Protein AF-A0A819KH19-F1 (afdb_monomer_lite)

Secondary structure (DSSP, 8-state):
-HHHHHHS-EEEEEE-TT--EEEEE-GGG--HHHHHHH--HHHHHHHHHHHHHHHHHHHHHHHHHHSS-----EEEE--SS-THHHHTTTS-HHHHTT---PPSSTHHHHHHHHHS-GGGSBGGGT--B-GGGS-TTS-----GGG----------PPPPP----PPPP-

Foldseek 3Di:
DVVVCLQWQKFWFFAWPVLATEIETAVQRHPVVVVPVPDDPVRVVVVVVVVVVVSQVSQVVSCVVVVHRGDHHHYHYNHDDPCCVPCVVVDDPVVNVVDDDDDPDPCQLVVRCVIHPQCRDDVVSPHDPPPQCPDPRHRPPPDPVPPPDDDDDDDDDDDDDDDDDDDDDD

Radius of gyration: 21.83 Å; chains: 1; bounding box: 40×51×74 Å

Sequence (170 aa):
MNLYRKIVTSAHHGHTKAHRPLYIEKFGLSHVNKILKMFTPEELIQCHIYSLEYDCQLARQLSRQTGKHVESFAMILDQFFPLWNFVKYWLGPVMTEKIIVIKKGSQTSASLLQHIDSDHLPNEYGGSCNSCSTGSNCISVYDWSNDNTDDKQEEHEEPEEHEQQKKPEE

Structure (mmCIF, N/CA/C/O backbone):
data_AF-A0A819KH19-F1
#
_entry.id   AF-A0A819KH19-F1
#
loop_
_atom_site.group_PDB
_atom_site.id
_atom_site.type_symbol
_atom_site.label_atom_id
_atom_site.label_alt_id
_atom_site.label_comp_id
_atom_site.label_asym_id
_atom_site.label_entity_id
_atom_site.label_seq_id
_atom_site.pdbx_PDB_ins_code
_atom_site.Cartn_x
_atom_site.Cartn_y
_atom_site.Cartn_z
_atom_site.occupancy
_atom_site.B_iso_or_equiv
_atom_site.auth_seq_id
_atom_site.auth_comp_id
_atom_site.auth_asym_id
_atom_site.auth_atom_id
_atom_site.pdbx_PDB_model_num
ATOM 1 N N . MET A 1 1 ? -4.547 2.862 -18.152 1.00 55.28 1 MET A N 1
ATOM 2 C CA . MET A 1 1 ? -5.069 2.267 -16.892 1.00 55.28 1 MET A CA 1
ATOM 3 C C . MET A 1 1 ? -5.358 0.771 -17.005 1.00 55.28 1 MET A C 1
ATOM 5 O O . MET A 1 1 ? -4.752 0.018 -16.255 1.00 55.28 1 MET A O 1
ATOM 9 N N . ASN A 1 2 ? -6.208 0.317 -17.939 1.00 60.34 2 ASN A N 1
ATOM 10 C CA . ASN A 1 2 ? -6.559 -1.111 -18.059 1.00 60.34 2 ASN A CA 1
ATOM 11 C C . ASN A 1 2 ? -5.344 -2.027 -18.276 1.00 60.34 2 ASN A C 1
ATOM 13 O O . ASN A 1 2 ? -5.276 -3.084 -17.667 1.00 60.34 2 ASN A O 1
ATOM 17 N N . LEU A 1 3 ? -4.364 -1.607 -19.083 1.00 64.31 3 LEU A N 1
ATOM 18 C CA . LEU A 1 3 ? -3.143 -2.384 -19.324 1.00 64.31 3 LEU A CA 1
ATOM 19 C C . LEU A 1 3 ? -2.223 -2.444 -18.093 1.00 64.31 3 LEU A C 1
ATOM 21 O O . LEU A 1 3 ? -1.752 -3.514 -17.732 1.00 64.31 3 LEU A O 1
ATOM 25 N N . TYR A 1 4 ? -2.035 -1.319 -17.394 1.00 68.69 4 TYR A N 1
ATOM 26 C CA . TYR A 1 4 ? -1.236 -1.265 -16.163 1.00 68.69 4 TYR A CA 1
ATOM 27 C C . TYR A 1 4 ? -1.810 -2.191 -15.082 1.00 68.69 4 TYR A C 1
ATOM 29 O O . TYR A 1 4 ? -1.079 -2.988 -14.504 1.00 68.69 4 TYR A O 1
ATOM 37 N N . ARG A 1 5 ? -3.137 -2.170 -14.892 1.00 65.81 5 ARG A N 1
ATOM 38 C CA . ARG A 1 5 ? -3.846 -3.063 -13.956 1.00 65.81 5 ARG A CA 1
ATOM 39 C C . ARG A 1 5 ? -3.814 -4.546 -14.356 1.00 65.81 5 ARG A C 1
ATOM 41 O O . ARG A 1 5 ? -4.053 -5.390 -13.504 1.00 65.81 5 ARG A O 1
ATOM 48 N N . LYS A 1 6 ? -3.526 -4.876 -15.622 1.00 65.06 6 LYS A N 1
ATOM 49 C CA . LYS A 1 6 ? -3.287 -6.266 -16.061 1.00 65.06 6 LYS A CA 1
ATOM 50 C C . LYS A 1 6 ? -1.888 -6.762 -15.684 1.00 65.06 6 LYS A C 1
ATOM 52 O O . LYS A 1 6 ? -1.690 -7.959 -15.527 1.00 65.06 6 LYS A O 1
ATOM 57 N N . ILE A 1 7 ? -0.918 -5.855 -15.568 1.00 68.12 7 ILE A N 1
ATOM 58 C CA . ILE A 1 7 ? 0.497 -6.203 -15.372 1.00 68.12 7 ILE A CA 1
ATOM 59 C C . ILE A 1 7 ? 0.898 -6.082 -13.899 1.00 68.12 7 ILE A C 1
ATOM 61 O O . ILE A 1 7 ? 1.629 -6.928 -13.385 1.00 68.12 7 ILE A O 1
ATOM 65 N N . VAL A 1 8 ? 0.413 -5.045 -13.215 1.00 70.31 8 VAL A N 1
ATOM 66 C CA . VAL A 1 8 ? 0.589 -4.851 -11.775 1.00 70.31 8 VAL A CA 1
ATOM 67 C C . VAL A 1 8 ? -0.641 -5.391 -11.071 1.00 70.31 8 VAL A C 1
ATOM 69 O O . VAL A 1 8 ? -1.745 -4.874 -11.228 1.00 70.31 8 VAL A O 1
ATOM 72 N N . THR A 1 9 ? -0.442 -6.448 -10.287 1.00 76.69 9 THR A N 1
ATOM 73 C CA . THR A 1 9 ? -1.522 -7.049 -9.506 1.00 76.69 9 THR A CA 1
ATOM 74 C C . THR A 1 9 ? -1.758 -6.208 -8.257 1.00 76.69 9 THR A C 1
ATOM 76 O O . THR A 1 9 ? -1.137 -6.432 -7.214 1.00 76.69 9 THR A O 1
ATOM 79 N N . SER A 1 10 ? -2.643 -5.221 -8.367 1.00 78.31 10 SER A N 1
ATOM 80 C CA . SER A 1 10 ? -3.051 -4.385 -7.244 1.00 78.31 10 SER A CA 1
ATOM 81 C C . SER A 1 10 ? -4.522 -4.001 -7.296 1.00 78.31 10 SER A C 1
ATOM 83 O O . SER A 1 10 ? -5.135 -3.961 -8.365 1.00 78.31 10 SER A O 1
ATOM 85 N N . ALA A 1 11 ? -5.095 -3.710 -6.129 1.00 77.88 11 ALA A N 1
ATOM 86 C CA . ALA A 1 11 ? -6.355 -2.985 -6.042 1.00 77.88 11 ALA A CA 1
ATOM 87 C C . ALA A 1 11 ? -6.599 -2.407 -4.648 1.00 77.88 11 ALA A C 1
ATOM 89 O O . ALA A 1 11 ? -5.995 -2.800 -3.647 1.00 77.88 11 ALA A O 1
ATOM 90 N N . HIS A 1 12 ? -7.561 -1.494 -4.602 1.00 80.62 12 HIS A N 1
ATOM 91 C CA . HIS A 1 12 ? -8.190 -1.035 -3.375 1.00 80.62 12 HIS A CA 1
ATOM 92 C C . HIS A 1 12 ? -9.109 -2.117 -2.816 1.00 80.62 12 HIS A C 1
ATOM 94 O O . HIS A 1 12 ? -9.746 -2.851 -3.569 1.00 80.62 12 HIS A O 1
ATOM 100 N N . HIS A 1 13 ? -9.155 -2.235 -1.494 1.00 81.38 13 HIS A N 1
ATOM 101 C CA . HIS A 1 13 ? -9.917 -3.262 -0.804 1.00 81.38 13 HIS A CA 1
ATOM 102 C C . HIS A 1 13 ? -10.287 -2.792 0.603 1.00 81.38 13 HIS A C 1
ATOM 104 O O . HIS A 1 13 ? -9.446 -2.792 1.490 1.00 81.38 13 HIS A O 1
ATOM 110 N N . GLY A 1 14 ? -11.544 -2.406 0.827 1.00 85.31 14 GLY A N 1
ATOM 111 C CA . GLY A 1 14 ? -12.025 -2.016 2.156 1.00 85.31 14 GLY A CA 1
ATOM 112 C C . GLY A 1 14 ? -11.262 -0.837 2.778 1.00 85.31 14 GLY A C 1
ATOM 113 O O . GLY A 1 14 ? -10.799 0.078 2.090 1.00 85.31 14 GLY A O 1
ATOM 114 N N . HIS A 1 15 ? -11.162 -0.843 4.107 1.00 89.88 15 HIS A N 1
ATOM 115 C CA . HIS A 1 15 ? -10.441 0.169 4.871 1.00 89.88 15 HIS A CA 1
ATOM 116 C C . HIS A 1 15 ? -9.894 -0.397 6.185 1.00 89.88 15 HIS A C 1
ATOM 118 O O . HIS A 1 15 ? -10.360 -1.402 6.713 1.00 89.88 15 HIS A O 1
ATOM 124 N N . THR A 1 16 ? -8.913 0.293 6.756 1.00 94.69 16 THR A N 1
ATOM 125 C CA . THR A 1 16 ? -8.398 -0.011 8.102 1.00 94.69 16 THR A CA 1
ATOM 126 C C . THR A 1 16 ? -9.426 0.313 9.194 1.00 94.69 16 THR A C 1
ATOM 128 O O . THR A 1 16 ? -10.383 1.053 8.956 1.00 94.69 16 THR A O 1
ATOM 131 N 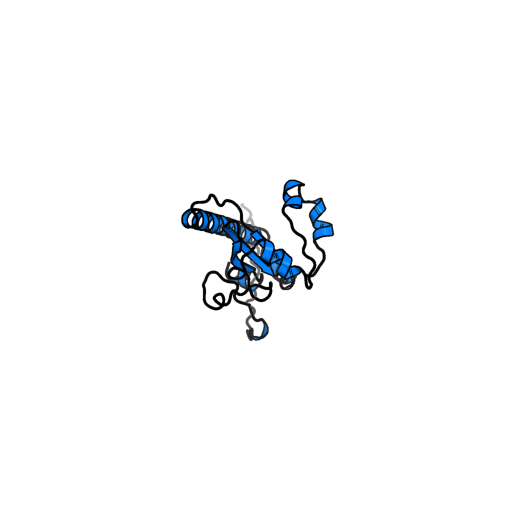N . LYS A 1 17 ? -9.172 -0.127 10.432 1.00 95.00 17 LYS A N 1
ATOM 132 C CA . LYS A 1 17 ? -9.941 0.269 11.633 1.00 95.00 17 LYS A CA 1
ATOM 133 C C . LYS A 1 17 ? -9.941 1.781 11.882 1.00 95.00 17 LYS A C 1
ATOM 135 O O . LYS A 1 17 ? -10.848 2.325 12.500 1.00 95.00 17 LYS A O 1
ATOM 140 N N . ALA A 1 18 ? -8.913 2.474 11.390 1.00 94.38 18 ALA A N 1
ATOM 141 C CA . ALA A 1 18 ? -8.814 3.932 11.417 1.00 94.38 18 ALA A CA 1
ATOM 142 C C . ALA A 1 18 ? -9.553 4.604 10.240 1.00 94.38 18 ALA A C 1
ATOM 144 O O . ALA A 1 18 ? -9.371 5.796 10.010 1.00 94.38 18 ALA A O 1
ATOM 145 N N . HIS A 1 19 ? -10.346 3.846 9.477 1.00 92.38 19 HIS A N 1
ATOM 146 C CA . HIS A 1 19 ? -11.094 4.281 8.294 1.00 92.38 19 HIS A CA 1
ATOM 147 C C . HIS A 1 19 ? -10.237 4.810 7.138 1.00 92.38 19 HIS A C 1
ATOM 149 O O . HIS A 1 19 ? -10.746 5.466 6.236 1.00 92.38 19 HIS A O 1
ATOM 155 N N . ARG A 1 20 ? -8.934 4.511 7.127 1.00 93.94 20 ARG A N 1
ATOM 156 C CA . ARG A 1 20 ? -8.073 4.795 5.971 1.00 93.94 20 ARG A CA 1
ATOM 157 C C . ARG A 1 20 ? -8.381 3.815 4.838 1.00 93.94 20 ARG A C 1
ATOM 159 O O . ARG A 1 20 ? -8.373 2.615 5.142 1.00 93.94 20 ARG A O 1
ATOM 166 N N . PRO A 1 21 ? -8.585 4.272 3.585 1.00 91.62 21 PRO A N 1
ATOM 167 C CA . PRO A 1 21 ? -8.697 3.383 2.432 1.00 91.62 21 PRO A CA 1
ATOM 168 C C . PRO A 1 21 ? -7.509 2.428 2.386 1.00 91.62 21 PRO A C 1
ATOM 170 O O . PRO A 1 21 ? -6.381 2.836 2.675 1.00 91.62 21 PRO A O 1
ATOM 173 N N . LEU A 1 22 ? -7.766 1.166 2.064 1.00 90.12 22 LEU A N 1
ATOM 174 C CA . LEU A 1 22 ? -6.732 0.142 1.996 1.00 90.12 22 LEU A CA 1
ATOM 175 C C . LEU A 1 22 ? -6.441 -0.197 0.530 1.00 90.12 22 LEU A C 1
ATOM 177 O O . LEU A 1 22 ? -7.346 -0.522 -0.233 1.00 90.12 22 LEU A O 1
ATOM 181 N N . TYR A 1 23 ? -5.171 -0.113 0.150 1.00 88.38 23 TYR A N 1
ATOM 182 C CA . TYR A 1 23 ? -4.635 -0.527 -1.143 1.00 88.38 23 TYR A CA 1
ATOM 183 C C . TYR A 1 23 ? -3.675 -1.700 -0.935 1.00 88.38 23 TYR A C 1
ATOM 185 O O . TYR A 1 23 ? -2.882 -1.710 0.009 1.00 88.38 23 TYR A O 1
ATOM 193 N N . ILE A 1 24 ? -3.752 -2.707 -1.796 1.00 87.31 24 ILE A N 1
ATOM 194 C CA . ILE A 1 24 ? -2.921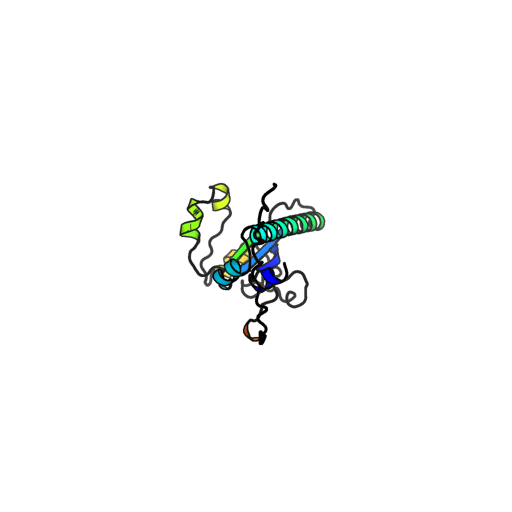 -3.909 -1.721 1.00 87.31 24 ILE A CA 1
ATOM 195 C C . ILE A 1 24 ? -2.250 -4.103 -3.073 1.00 87.31 24 ILE A C 1
ATOM 197 O O . ILE A 1 24 ? -2.918 -4.116 -4.106 1.00 87.31 24 ILE A O 1
ATOM 201 N N . GLU A 1 25 ? -0.937 -4.301 -3.057 1.00 86.75 25 GLU A N 1
ATOM 202 C CA . GLU A 1 25 ? -0.131 -4.554 -4.244 1.00 86.75 25 GLU A CA 1
ATOM 203 C C . GLU A 1 25 ? 0.753 -5.782 -4.043 1.00 86.75 25 GLU A C 1
ATOM 205 O O . GLU A 1 25 ? 1.560 -5.861 -3.112 1.00 86.75 25 GLU A O 1
ATOM 210 N N . LYS A 1 26 ? 0.612 -6.745 -4.955 1.00 84.25 26 LYS A N 1
ATOM 211 C CA . LYS A 1 26 ? 1.402 -7.975 -4.988 1.00 84.25 26 LYS A CA 1
ATOM 212 C C . LYS A 1 26 ? 2.633 -7.775 -5.854 1.00 84.25 26 LYS A C 1
ATOM 214 O O . LYS A 1 26 ? 2.726 -8.293 -6.966 1.00 84.25 26 LYS A O 1
ATOM 219 N N . PHE A 1 27 ? 3.595 -7.032 -5.320 1.00 80.50 27 PHE A N 1
ATOM 220 C CA . PHE A 1 27 ? 4.834 -6.704 -6.021 1.00 80.50 27 PHE A CA 1
ATOM 221 C C . PHE A 1 27 ? 5.609 -7.953 -6.469 1.00 80.50 27 PHE A C 1
ATOM 223 O O . PHE A 1 27 ? 6.195 -7.964 -7.546 1.00 80.50 27 PHE A O 1
ATOM 230 N N . GLY A 1 28 ? 5.570 -9.038 -5.687 1.00 68.62 28 GLY A N 1
ATOM 231 C CA . GLY A 1 28 ? 6.231 -10.304 -6.035 1.00 68.62 28 GLY A CA 1
ATOM 232 C C . GLY A 1 28 ? 5.744 -10.972 -7.331 1.00 68.62 28 GLY A C 1
ATOM 233 O O . GLY A 1 28 ? 6.424 -11.863 -7.831 1.00 68.62 28 GLY A O 1
ATOM 234 N N . LEU A 1 29 ? 4.597 -10.554 -7.876 1.00 65.25 29 LEU A N 1
ATOM 235 C CA . LEU A 1 29 ? 4.040 -11.050 -9.142 1.00 65.25 29 LEU A CA 1
ATOM 236 C C . LEU A 1 29 ? 4.271 -10.075 -10.312 1.00 65.25 29 LEU A C 1
ATOM 238 O O . LEU A 1 29 ? 4.035 -10.416 -11.475 1.00 65.25 29 LEU A O 1
ATOM 242 N N . SER A 1 30 ? 4.757 -8.867 -10.022 1.00 67.62 30 SER A N 1
ATOM 243 C CA . SER A 1 30 ? 4.980 -7.821 -11.014 1.00 67.62 30 SER A CA 1
ATOM 244 C C . SER A 1 30 ? 6.232 -8.111 -11.839 1.00 67.62 30 SER A C 1
ATOM 246 O O . SER A 1 30 ? 7.351 -8.201 -11.332 1.00 67.62 30 SER A O 1
ATOM 248 N N . HIS A 1 31 ? 6.060 -8.209 -13.155 1.00 71.38 31 HIS A N 1
ATOM 249 C CA . HIS A 1 31 ? 7.166 -8.411 -14.086 1.00 71.38 31 HIS A CA 1
ATOM 250 C C . HIS A 1 31 ? 7.767 -7.058 -14.474 1.00 71.38 31 HIS A C 1
ATOM 252 O O . HIS A 1 31 ? 7.427 -6.501 -15.517 1.00 71.38 31 HIS A O 1
ATOM 258 N N . VAL A 1 32 ? 8.679 -6.534 -13.649 1.00 74.44 32 VAL A N 1
ATOM 259 C CA . VAL A 1 32 ? 9.292 -5.200 -13.838 1.00 74.44 32 VAL A CA 1
ATOM 260 C C . VAL A 1 32 ? 9.868 -5.023 -15.247 1.00 74.44 32 VAL A C 1
ATOM 262 O O . VAL A 1 32 ? 9.647 -3.998 -15.879 1.00 74.44 32 VAL A O 1
ATOM 265 N N . ASN A 1 33 ? 10.503 -6.059 -15.801 1.00 77.62 33 ASN A N 1
ATOM 266 C CA . ASN A 1 33 ? 11.040 -6.022 -17.165 1.00 77.62 33 ASN A CA 1
ATOM 267 C C . ASN A 1 33 ? 9.963 -5.850 -18.246 1.00 77.62 33 ASN A C 1
ATOM 269 O O . ASN A 1 33 ? 10.235 -5.245 -19.275 1.00 77.62 33 ASN A O 1
ATOM 273 N N . LYS A 1 34 ? 8.755 -6.393 -18.044 1.00 78.56 34 LYS A N 1
ATOM 274 C CA . LYS A 1 34 ? 7.631 -6.177 -18.967 1.00 78.56 34 LYS A CA 1
ATOM 275 C C . LYS A 1 34 ? 7.077 -4.764 -18.797 1.00 78.56 34 LYS A C 1
ATOM 277 O O . LYS A 1 34 ? 6.855 -4.093 -19.791 1.00 78.56 34 LYS A O 1
ATOM 282 N N . ILE A 1 35 ? 6.948 -4.288 -17.556 1.00 80.12 35 ILE A N 1
ATOM 283 C CA . ILE A 1 35 ? 6.488 -2.922 -17.258 1.00 80.12 35 ILE A CA 1
ATOM 284 C C . ILE A 1 35 ? 7.393 -1.889 -17.937 1.00 80.12 35 ILE A C 1
ATOM 286 O O . ILE A 1 35 ? 6.897 -1.050 -18.675 1.00 80.12 35 ILE A O 1
ATOM 290 N N . LEU A 1 36 ? 8.711 -1.997 -17.758 1.00 82.56 36 LEU A N 1
ATOM 291 C CA . LEU A 1 36 ? 9.680 -1.051 -18.324 1.00 82.56 36 LEU A CA 1
ATOM 292 C C . LEU A 1 36 ? 9.792 -1.114 -19.855 1.00 82.56 36 LEU A C 1
ATOM 294 O O . LEU A 1 36 ? 10.288 -0.174 -20.462 1.00 82.56 36 LEU A O 1
ATOM 298 N N . LYS A 1 37 ? 9.365 -2.217 -20.482 1.00 85.75 37 LYS A N 1
ATOM 299 C CA . LYS A 1 37 ? 9.293 -2.336 -21.948 1.00 85.75 37 LYS A CA 1
ATOM 300 C C . LYS A 1 37 ? 7.991 -1.787 -22.524 1.00 85.75 37 LYS A C 1
ATOM 302 O O . LYS A 1 37 ? 7.961 -1.438 -23.695 1.00 85.75 37 LYS A O 1
ATOM 307 N N . MET A 1 38 ? 6.922 -1.786 -21.731 1.00 83.31 38 MET A N 1
ATOM 308 C CA . MET A 1 38 ? 5.576 -1.429 -22.181 1.00 83.31 38 MET A CA 1
ATOM 309 C C . MET A 1 38 ? 5.179 -0.000 -21.828 1.00 83.31 38 MET A C 1
ATOM 311 O O . MET A 1 38 ? 4.271 0.521 -22.462 1.00 83.31 38 MET A O 1
ATOM 315 N N . PHE A 1 39 ? 5.809 0.599 -20.816 1.00 86.12 39 PHE A N 1
ATOM 316 C CA . PHE A 1 39 ? 5.490 1.944 -20.355 1.00 86.12 39 PHE A CA 1
ATOM 317 C C . PHE A 1 39 ? 6.717 2.840 -20.348 1.00 86.12 39 PHE A C 1
ATOM 319 O O . PHE A 1 39 ? 7.798 2.425 -19.917 1.00 86.12 39 PHE A O 1
ATOM 326 N N . THR A 1 40 ? 6.522 4.097 -20.731 1.00 90.00 40 THR A N 1
ATOM 327 C CA . THR A 1 40 ? 7.517 5.144 -20.501 1.00 90.00 40 THR A CA 1
ATOM 328 C C . THR A 1 40 ? 7.506 5.595 -19.033 1.00 90.00 40 THR A C 1
ATOM 330 O O . THR A 1 40 ? 6.512 5.405 -18.316 1.00 90.00 40 THR A O 1
ATOM 333 N N . PRO A 1 41 ? 8.592 6.219 -18.540 1.00 88.75 41 PRO A N 1
ATOM 334 C CA . PRO A 1 41 ? 8.606 6.820 -17.208 1.00 88.75 41 PRO A CA 1
ATOM 335 C C . PRO A 1 41 ? 7.448 7.804 -16.979 1.00 88.75 41 PRO A C 1
ATOM 337 O O . PRO A 1 41 ? 6.847 7.812 -15.905 1.00 88.75 41 PRO A O 1
ATOM 340 N N . GLU A 1 42 ? 7.089 8.595 -17.989 1.00 90.56 42 GLU A N 1
ATOM 341 C CA . GLU A 1 42 ? 6.004 9.579 -17.930 1.00 90.56 42 GLU A CA 1
ATOM 342 C C . GLU A 1 42 ? 4.642 8.902 -17.759 1.00 90.56 42 GLU A C 1
ATOM 344 O O . GLU A 1 42 ? 3.823 9.352 -16.955 1.00 90.56 42 GLU A O 1
ATOM 349 N N . GLU A 1 43 ? 4.404 7.790 -18.453 1.00 89.31 43 GLU A N 1
ATOM 350 C CA . GLU A 1 43 ? 3.169 7.014 -18.319 1.00 89.31 43 GLU A CA 1
ATOM 351 C C . GLU A 1 43 ? 3.046 6.372 -16.935 1.00 89.31 43 GLU A C 1
ATOM 353 O O . GLU A 1 43 ? 1.959 6.357 -16.348 1.00 89.31 43 GLU A O 1
ATOM 358 N N . LEU A 1 44 ? 4.157 5.880 -16.375 1.00 87.00 44 LEU A N 1
ATOM 359 C CA . LEU A 1 44 ? 4.187 5.357 -15.008 1.00 87.00 44 LEU A CA 1
ATOM 360 C C . LEU A 1 44 ? 3.887 6.454 -13.984 1.00 87.00 44 LEU A C 1
ATOM 362 O O . LEU A 1 44 ? 3.103 6.232 -13.057 1.00 87.00 44 LEU A O 1
ATOM 366 N N . ILE A 1 45 ? 4.444 7.652 -14.175 1.00 90.44 45 ILE A N 1
ATOM 367 C CA . ILE A 1 45 ? 4.149 8.819 -13.334 1.00 90.44 45 ILE A CA 1
ATOM 368 C C . ILE A 1 45 ? 2.665 9.184 -13.429 1.00 90.44 45 ILE A C 1
ATOM 370 O O . ILE A 1 45 ? 2.017 9.369 -12.399 1.00 90.44 45 ILE A O 1
ATOM 374 N N . GLN A 1 46 ? 2.090 9.234 -14.631 1.00 89.56 46 GLN A N 1
ATOM 375 C CA . GLN A 1 46 ? 0.661 9.511 -14.807 1.00 89.56 46 GLN A CA 1
ATOM 376 C C . GLN A 1 46 ? -0.220 8.450 -14.136 1.00 89.56 46 GLN A C 1
ATOM 378 O O . GLN A 1 46 ? -1.204 8.789 -13.475 1.00 89.56 46 GLN A O 1
ATOM 383 N N . CYS A 1 47 ? 0.145 7.168 -14.239 1.00 84.69 47 CYS A N 1
ATOM 384 C CA . CYS A 1 47 ? -0.554 6.089 -13.538 1.00 84.69 47 CYS A CA 1
ATOM 385 C C . CYS A 1 47 ? -0.497 6.265 -12.013 1.00 84.69 47 CYS A C 1
ATOM 387 O O . CYS A 1 47 ? -1.500 6.034 -11.326 1.00 84.69 47 CYS A O 1
ATOM 389 N N . HIS A 1 48 ? 0.651 6.697 -11.485 1.00 86.94 48 HIS A N 1
ATOM 390 C CA . HIS A 1 48 ? 0.818 6.987 -10.065 1.00 86.94 48 HIS A CA 1
ATOM 391 C C . HIS A 1 48 ? -0.047 8.173 -9.618 1.00 86.94 48 HIS A C 1
ATOM 393 O O . HIS A 1 48 ? -0.775 8.051 -8.634 1.00 86.94 48 HIS A O 1
ATOM 399 N N . ILE A 1 49 ? -0.046 9.278 -10.374 1.00 91.19 49 ILE A N 1
ATOM 400 C CA . ILE A 1 49 ? -0.880 10.461 -10.098 1.00 91.19 49 ILE A CA 1
ATOM 401 C C . ILE A 1 49 ? -2.359 10.077 -10.055 1.00 91.19 49 ILE A C 1
ATOM 403 O O . ILE A 1 49 ? -3.038 10.374 -9.076 1.00 91.19 49 ILE A O 1
ATOM 407 N N . TYR A 1 50 ? -2.849 9.351 -11.062 1.00 85.69 50 TYR A N 1
ATOM 408 C CA . TYR A 1 50 ? -4.245 8.911 -11.088 1.00 85.69 50 TYR A CA 1
ATOM 409 C C . TYR A 1 50 ? -4.603 8.051 -9.868 1.00 85.69 50 TYR A C 1
ATOM 411 O O . TYR A 1 50 ? -5.686 8.183 -9.299 1.00 85.69 50 TYR A O 1
ATOM 419 N N . SER A 1 51 ? -3.696 7.165 -9.449 1.00 82.88 51 SER A N 1
ATOM 420 C CA . SER A 1 51 ? -3.919 6.319 -8.272 1.00 82.88 51 SER A CA 1
ATOM 421 C C . SER A 1 51 ? -4.029 7.157 -6.993 1.00 82.88 51 SER A C 1
ATOM 423 O O . SER A 1 51 ? -4.958 6.952 -6.214 1.00 82.88 51 SER A O 1
ATOM 425 N N . LEU A 1 52 ? -3.166 8.165 -6.829 1.00 89.25 52 LEU A N 1
ATOM 426 C CA . LEU A 1 52 ? -3.221 9.100 -5.701 1.00 89.25 52 LEU A CA 1
ATOM 427 C C . LEU A 1 52 ? -4.493 9.960 -5.701 1.00 89.25 52 LEU A C 1
A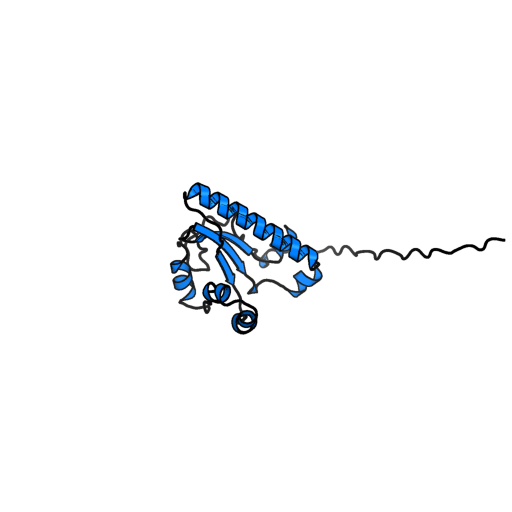TOM 429 O O . LEU A 1 52 ? -5.078 10.211 -4.645 1.00 89.25 52 LEU A O 1
ATOM 433 N N . GLU A 1 53 ? -4.949 10.415 -6.868 1.00 90.50 53 GLU A N 1
ATOM 434 C CA . GLU A 1 53 ? -6.210 11.153 -6.982 1.00 90.50 53 GLU A CA 1
ATOM 435 C C . GLU A 1 53 ? -7.401 10.288 -6.567 1.00 90.50 53 GLU A C 1
ATOM 437 O O . GLU A 1 53 ? -8.296 10.756 -5.855 1.00 90.50 53 GLU A O 1
ATOM 442 N N . TYR A 1 54 ? -7.392 9.016 -6.966 1.00 84.31 54 TYR A N 1
ATOM 443 C CA . TYR A 1 54 ? -8.410 8.050 -6.578 1.00 84.31 54 TYR A CA 1
ATOM 444 C C . TYR A 1 54 ? -8.400 7.777 -5.064 1.00 84.31 54 TYR A C 1
ATOM 446 O O . TYR A 1 54 ? -9.459 7.813 -4.432 1.00 84.31 54 TYR A O 1
ATOM 454 N N . ASP A 1 55 ? -7.225 7.626 -4.446 1.00 84.88 55 ASP A N 1
ATOM 455 C CA . ASP A 1 55 ? -7.090 7.518 -2.985 1.00 84.88 55 ASP A CA 1
ATOM 456 C C . ASP A 1 55 ? -7.679 8.734 -2.262 1.00 84.88 55 ASP A C 1
ATOM 458 O O . ASP A 1 55 ? -8.416 8.595 -1.281 1.00 84.88 55 ASP A O 1
ATOM 462 N N . CYS A 1 56 ? -7.426 9.939 -2.780 1.00 90.75 56 CYS A N 1
ATOM 463 C CA . CYS A 1 56 ? -8.003 11.166 -2.235 1.00 90.75 56 CYS A CA 1
ATOM 464 C C . CYS A 1 56 ? -9.535 11.181 -2.337 1.00 90.75 56 CYS A C 1
ATOM 466 O O . CYS A 1 56 ? -10.215 11.730 -1.466 1.00 90.75 56 CYS A O 1
ATOM 468 N N . GLN A 1 57 ? -10.111 10.616 -3.400 1.00 88.75 57 GLN A N 1
ATOM 469 C CA . GLN A 1 57 ? -11.564 10.490 -3.532 1.00 88.75 57 GLN A CA 1
ATOM 470 C C . GLN A 1 57 ? -12.131 9.501 -2.508 1.00 88.75 57 GLN A C 1
ATOM 472 O O . GLN A 1 57 ? -13.098 9.841 -1.820 1.00 88.75 57 GLN A O 1
ATOM 477 N N . LEU A 1 58 ? -11.508 8.331 -2.343 1.00 84.88 58 LEU A N 1
ATOM 478 C CA . LEU A 1 58 ? -11.915 7.332 -1.349 1.00 84.88 58 LEU A CA 1
ATOM 479 C C . LEU A 1 58 ? -11.829 7.875 0.081 1.00 84.88 58 LEU A C 1
ATOM 481 O O . LEU A 1 58 ? -12.773 7.728 0.856 1.00 84.88 58 LEU A O 1
ATOM 485 N N . ALA A 1 59 ? -10.743 8.568 0.424 1.00 90.56 59 ALA A N 1
ATOM 486 C CA . ALA A 1 59 ? -10.572 9.180 1.740 1.00 90.56 59 ALA A CA 1
ATOM 487 C C . ALA A 1 59 ? -11.692 10.193 2.047 1.00 90.56 59 ALA A C 1
ATOM 489 O O . ALA A 1 59 ? -12.278 10.182 3.134 1.00 90.56 59 ALA A O 1
ATOM 490 N N . ARG A 1 60 ? -12.090 11.014 1.064 1.00 92.44 60 ARG A N 1
ATOM 491 C CA . ARG A 1 60 ? -13.234 11.934 1.206 1.00 92.44 60 ARG A CA 1
ATOM 492 C C . ARG A 1 60 ? -14.564 11.200 1.375 1.00 92.44 60 ARG A C 1
ATOM 494 O O . ARG A 1 60 ? -15.401 11.647 2.159 1.00 92.44 60 ARG A O 1
ATOM 501 N N . GLN A 1 61 ? -14.780 10.098 0.657 1.00 88.00 61 GLN A N 1
ATOM 502 C CA . GLN A 1 61 ? -15.993 9.286 0.801 1.00 88.00 61 GLN A CA 1
ATOM 503 C C . GLN A 1 61 ? -16.090 8.677 2.202 1.00 88.00 61 GLN A C 1
ATOM 505 O O . GLN A 1 61 ? -17.109 8.854 2.871 1.00 88.00 61 GLN A O 1
ATOM 510 N N . LEU A 1 62 ? -15.011 8.054 2.683 1.00 87.12 62 LEU A N 1
ATOM 511 C CA . LEU A 1 62 ? -14.950 7.489 4.033 1.00 87.12 62 LEU A CA 1
ATOM 512 C C . LEU A 1 62 ? -15.082 8.569 5.105 1.00 87.12 62 LEU A C 1
ATOM 514 O O . LEU A 1 62 ? -15.743 8.341 6.117 1.00 87.12 62 LEU A O 1
ATOM 518 N N . SER A 1 63 ? -14.554 9.772 4.861 1.00 94.44 63 SER A N 1
ATOM 519 C CA . SER A 1 63 ? -14.744 10.895 5.782 1.00 94.44 63 SER A CA 1
ATOM 520 C C . SER A 1 63 ? -16.221 11.244 5.968 1.00 94.44 63 SER A C 1
ATOM 522 O O . SER A 1 63 ? -16.697 11.424 7.088 1.00 94.44 63 SER A O 1
ATOM 524 N N . ARG A 1 64 ? -16.979 11.289 4.863 1.00 94.56 64 ARG A N 1
ATOM 525 C CA . ARG A 1 64 ? -18.424 11.573 4.885 1.00 94.56 64 ARG A CA 1
ATOM 526 C C . ARG A 1 64 ? -19.221 10.456 5.552 1.00 94.56 64 ARG A C 1
ATOM 528 O O . ARG A 1 64 ? -20.141 10.747 6.303 1.00 94.56 64 ARG A O 1
ATOM 535 N N . GLN A 1 65 ? -18.877 9.199 5.277 1.00 89.56 65 GLN A N 1
ATOM 536 C CA . GLN A 1 65 ? -19.595 8.036 5.810 1.00 89.56 65 GLN A CA 1
ATOM 537 C C . GLN A 1 65 ? -19.368 7.841 7.312 1.00 89.56 65 GLN A C 1
ATOM 539 O O . GLN A 1 65 ? -20.284 7.455 8.030 1.00 89.56 65 GLN A O 1
ATOM 544 N N . THR A 1 66 ? -18.154 8.109 7.791 1.00 89.75 66 THR A N 1
ATOM 545 C CA . THR A 1 66 ? -17.758 7.840 9.183 1.00 89.75 66 THR A CA 1
ATOM 546 C C . THR A 1 66 ? -17.889 9.057 10.097 1.00 89.75 66 THR A C 1
ATOM 548 O O . THR A 1 66 ? -17.772 8.921 11.314 1.00 89.75 66 THR A O 1
ATOM 551 N N . GLY A 1 67 ? -18.093 10.251 9.529 1.00 93.94 67 GLY A N 1
ATOM 552 C CA . GLY A 1 67 ? -18.117 11.515 10.270 1.00 93.94 67 GLY A CA 1
ATOM 553 C C . GLY A 1 67 ? -16.755 11.928 10.843 1.00 93.94 67 GLY A C 1
ATOM 554 O O . GLY A 1 67 ? -16.692 12.833 11.672 1.00 93.94 67 GLY A O 1
ATOM 555 N N . LYS A 1 68 ? -15.663 11.273 10.430 1.00 92.12 68 LYS A N 1
ATOM 556 C CA . LYS A 1 68 ? -14.289 11.553 10.870 1.00 92.12 68 LYS A CA 1
ATOM 557 C C . LYS A 1 68 ? -13.467 12.089 9.706 1.00 92.12 68 LYS A C 1
ATOM 559 O O . LYS A 1 68 ? -13.698 11.715 8.566 1.00 92.12 68 LYS A O 1
ATOM 564 N N . HIS A 1 69 ? -12.479 12.936 9.974 1.00 95.44 69 HIS A N 1
ATOM 565 C CA . HIS A 1 69 ? -11.569 13.387 8.923 1.00 95.44 69 HIS A CA 1
ATOM 566 C C . HIS A 1 69 ? -10.584 12.269 8.550 1.00 95.44 69 HIS A C 1
ATOM 568 O O . HIS A 1 69 ? -9.803 11.825 9.392 1.00 95.44 69 HIS A O 1
ATOM 574 N N . VAL A 1 70 ? -10.628 11.816 7.296 1.00 94.88 70 VAL A N 1
ATOM 575 C CA . VAL A 1 70 ? -9.709 10.828 6.721 1.00 94.88 70 VAL A CA 1
ATOM 576 C C . VAL A 1 70 ? -8.921 11.497 5.599 1.00 94.88 70 VAL A C 1
ATOM 578 O O . VAL A 1 70 ? -9.480 11.886 4.578 1.00 94.88 70 VAL A O 1
ATOM 581 N N . GLU A 1 71 ? -7.609 11.598 5.787 1.00 93.38 71 GLU A N 1
ATOM 582 C CA . GLU A 1 71 ? -6.678 12.245 4.845 1.00 93.38 71 GLU A CA 1
ATOM 583 C C . GLU A 1 71 ? -5.528 11.330 4.400 1.00 93.38 71 GLU A C 1
ATOM 585 O O . GLU A 1 71 ? -4.667 11.727 3.621 1.00 93.38 71 GLU A O 1
ATOM 590 N N . SER A 1 72 ? -5.488 10.103 4.918 1.00 94.06 72 SER A N 1
ATOM 591 C CA . SER A 1 72 ? -4.424 9.138 4.652 1.00 94.06 72 SER A CA 1
ATOM 592 C C . SER A 1 72 ? -4.996 7.792 4.235 1.00 94.06 72 SER A C 1
ATOM 594 O O . SER A 1 72 ? -6.129 7.447 4.567 1.00 94.06 72 SER A O 1
ATOM 596 N N . PHE A 1 73 ? -4.180 7.026 3.523 1.00 93.19 73 PHE A N 1
ATOM 597 C CA . PHE A 1 73 ? -4.462 5.667 3.077 1.00 93.19 73 PHE A CA 1
ATOM 598 C C . PHE A 1 73 ? -3.480 4.686 3.731 1.00 93.19 73 PHE A C 1
ATOM 600 O O . PHE A 1 73 ? -2.483 5.081 4.340 1.00 93.19 73 PHE A O 1
ATOM 607 N N . ALA A 1 74 ? -3.793 3.399 3.655 1.00 93.88 74 ALA A N 1
ATOM 608 C CA . ALA A 1 74 ? -2.930 2.312 4.089 1.00 93.88 74 ALA A CA 1
ATOM 609 C C . ALA A 1 74 ? -2.588 1.424 2.894 1.00 93.88 74 ALA A C 1
ATOM 611 O O . ALA A 1 74 ? -3.441 1.158 2.052 1.00 93.88 74 ALA A O 1
ATOM 612 N N . MET A 1 75 ? -1.345 0.958 2.843 1.00 92.88 75 MET A N 1
ATOM 613 C CA . MET A 1 75 ? -0.830 0.165 1.737 1.00 92.88 75 MET A CA 1
ATOM 614 C C . MET A 1 75 ? -0.219 -1.135 2.261 1.00 92.88 75 MET A C 1
ATOM 616 O O . MET A 1 75 ? 0.640 -1.104 3.143 1.00 92.88 75 MET A O 1
ATOM 620 N N . ILE A 1 76 ? -0.649 -2.269 1.708 1.00 91.75 76 ILE A N 1
ATOM 621 C CA . ILE A 1 76 ? 0.011 -3.567 1.876 1.00 91.75 76 ILE A CA 1
ATOM 622 C C . ILE A 1 76 ? 0.852 -3.817 0.625 1.00 91.75 76 ILE A C 1
ATOM 624 O O . ILE A 1 76 ? 0.309 -3.981 -0.465 1.00 91.75 76 ILE A O 1
ATOM 628 N N . LEU A 1 77 ? 2.174 -3.855 0.797 1.00 90.75 77 LEU A N 1
ATOM 629 C CA . LEU A 1 77 ? 3.125 -4.231 -0.249 1.00 90.75 77 LEU A CA 1
ATOM 630 C C . LEU A 1 77 ? 3.610 -5.661 -0.003 1.00 90.75 77 LEU A C 1
ATOM 632 O O . LEU A 1 77 ? 4.445 -5.896 0.874 1.00 90.75 77 LEU A O 1
ATOM 636 N N . ASP A 1 78 ? 3.082 -6.617 -0.765 1.00 87.75 78 ASP A N 1
ATOM 637 C CA . ASP A 1 78 ? 3.474 -8.025 -0.674 1.00 87.75 78 ASP A CA 1
ATOM 638 C C . ASP A 1 78 ? 4.680 -8.301 -1.580 1.00 87.75 78 ASP A C 1
ATOM 640 O O . ASP A 1 78 ? 4.582 -8.394 -2.809 1.00 87.75 78 ASP A O 1
ATOM 644 N N . GLN A 1 79 ? 5.848 -8.389 -0.946 1.00 84.19 79 GLN A N 1
ATOM 645 C CA . GLN A 1 79 ? 7.147 -8.529 -1.593 1.00 84.19 79 GLN A CA 1
ATOM 646 C C . GLN A 1 79 ? 7.888 -9.774 -1.093 1.00 84.19 79 GLN A C 1
ATOM 648 O O . GLN A 1 79 ? 7.892 -10.087 0.097 1.00 84.19 79 GLN A O 1
ATOM 653 N N . PHE A 1 80 ? 8.565 -10.471 -2.009 1.00 73.94 80 PHE A N 1
ATOM 654 C CA . PHE A 1 80 ? 9.310 -11.699 -1.704 1.00 73.94 80 PHE A CA 1
ATOM 655 C C . PHE A 1 80 ? 10.750 -11.444 -1.216 1.00 73.94 80 PHE A C 1
ATOM 657 O O . PHE A 1 80 ? 11.314 -12.258 -0.488 1.00 73.94 80 PHE A O 1
ATOM 664 N N . PHE A 1 81 ? 11.350 -10.308 -1.581 1.00 76.50 81 PHE A N 1
ATOM 665 C CA . PHE A 1 81 ? 12.725 -9.952 -1.216 1.00 76.50 81 PHE A CA 1
ATOM 666 C C . PHE A 1 81 ? 12.752 -8.921 -0.068 1.00 76.50 81 PHE A C 1
ATOM 668 O O . PHE A 1 81 ? 11.870 -8.059 -0.021 1.00 76.50 81 PHE A O 1
ATOM 675 N N . PRO A 1 82 ? 13.744 -8.948 0.853 1.00 76.31 82 PRO A N 1
ATOM 676 C CA . PRO A 1 82 ? 13.888 -7.982 1.951 1.00 76.31 82 PRO A CA 1
ATOM 677 C C . PRO A 1 82 ? 14.317 -6.577 1.476 1.00 76.31 82 PRO A C 1
ATOM 679 O O . PRO A 1 82 ? 15.362 -6.053 1.870 1.00 76.31 82 PRO A O 1
ATOM 682 N N . LEU A 1 83 ? 13.473 -5.936 0.665 1.00 81.69 83 LEU A N 1
ATOM 683 C CA . LEU A 1 83 ? 13.692 -4.616 0.065 1.00 81.69 83 LEU A CA 1
ATOM 684 C C . LEU A 1 83 ? 13.913 -3.518 1.115 1.00 81.69 83 LEU A C 1
ATOM 686 O O . LEU A 1 83 ? 14.662 -2.573 0.879 1.00 81.69 83 LEU A O 1
ATOM 690 N N . TRP A 1 84 ? 13.319 -3.676 2.302 1.00 86.31 84 TRP A N 1
ATOM 691 C CA . TRP A 1 84 ? 13.415 -2.721 3.408 1.00 86.31 84 TRP A CA 1
ATOM 692 C C . TRP A 1 84 ? 14.850 -2.322 3.767 1.00 86.31 84 TRP A C 1
ATOM 694 O O . TRP A 1 84 ? 15.120 -1.160 4.065 1.00 86.31 84 TRP A O 1
ATOM 704 N N . ASN A 1 85 ? 15.786 -3.274 3.700 1.00 86.25 85 ASN A N 1
ATOM 705 C CA . ASN A 1 85 ? 17.183 -3.016 4.036 1.00 86.25 85 ASN A CA 1
ATOM 706 C C . ASN A 1 85 ? 17.853 -2.013 3.091 1.00 86.25 85 ASN A C 1
ATOM 708 O O . ASN A 1 85 ? 18.827 -1.391 3.495 1.00 86.25 85 ASN A O 1
ATOM 712 N N . PHE A 1 86 ? 17.320 -1.833 1.883 1.00 85.00 86 PHE A N 1
ATOM 713 C CA . PHE A 1 86 ? 17.832 -0.896 0.888 1.00 85.00 86 PHE A CA 1
ATOM 714 C C . PHE A 1 86 ? 17.086 0.438 0.950 1.00 85.00 86 PHE A C 1
ATOM 716 O O . PHE A 1 86 ? 17.709 1.493 1.020 1.00 85.00 86 PHE A O 1
ATOM 723 N N . VAL A 1 87 ? 15.752 0.400 1.003 1.00 86.62 87 VAL A N 1
ATOM 724 C CA . VAL A 1 87 ? 14.928 1.615 0.875 1.00 86.62 87 VAL A CA 1
ATOM 725 C C . VAL A 1 87 ? 14.909 2.488 2.128 1.00 86.62 87 VAL A C 1
ATOM 727 O O . VAL A 1 87 ? 14.727 3.697 2.016 1.00 86.62 87 VAL A O 1
ATOM 730 N N . LYS A 1 88 ? 15.149 1.928 3.323 1.00 87.19 88 LYS A N 1
ATOM 731 C CA . LYS A 1 88 ? 15.098 2.693 4.584 1.00 87.19 88 LYS A CA 1
ATOM 732 C C . LYS A 1 88 ? 16.085 3.865 4.643 1.00 87.19 88 LYS A C 1
ATOM 734 O O . LYS A 1 88 ? 15.855 4.804 5.390 1.00 87.19 88 LYS A O 1
ATOM 739 N N . TYR A 1 89 ? 17.173 3.813 3.869 1.00 89.19 89 TYR A N 1
ATOM 740 C CA . TYR A 1 89 ? 18.183 4.876 3.821 1.00 89.19 89 TYR A CA 1
ATOM 741 C C . TYR A 1 89 ? 17.744 6.089 2.996 1.00 89.19 89 TYR A C 1
ATOM 743 O O . TYR A 1 89 ? 18.274 7.179 3.185 1.00 89.19 89 TYR A O 1
ATOM 751 N N . TRP A 1 90 ? 16.775 5.909 2.099 1.00 91.00 90 TRP A N 1
ATOM 752 C CA . TRP A 1 90 ? 16.203 6.988 1.293 1.00 91.00 90 TRP A CA 1
ATOM 753 C C . TRP A 1 90 ? 14.964 7.613 1.937 1.00 91.00 90 TRP A C 1
ATOM 755 O O . TRP A 1 90 ? 14.505 8.667 1.503 1.00 91.00 90 TRP A O 1
ATOM 765 N N . LEU A 1 91 ? 14.414 6.974 2.970 1.00 88.69 91 LEU A N 1
ATOM 766 C CA . LEU A 1 91 ? 13.189 7.402 3.630 1.00 88.69 91 LEU A CA 1
ATOM 767 C C . LEU A 1 91 ? 13.494 8.294 4.836 1.00 88.69 91 LEU A C 1
ATOM 769 O O . LEU A 1 91 ? 14.333 7.979 5.678 1.00 88.69 91 LEU A O 1
ATOM 773 N N . GLY A 1 92 ? 12.760 9.403 4.943 1.00 92.19 92 GLY A N 1
ATOM 774 C CA . GLY A 1 92 ? 12.824 10.278 6.112 1.00 92.19 92 GLY A CA 1
ATOM 775 C C . GLY A 1 92 ? 12.314 9.590 7.391 1.00 92.19 92 GLY A C 1
ATOM 776 O O . GLY A 1 92 ? 11.513 8.652 7.313 1.00 92.19 92 GLY A O 1
ATOM 777 N N . PRO A 1 93 ? 12.710 10.073 8.584 1.00 91.19 93 PRO A N 1
ATOM 778 C CA . PRO A 1 93 ? 12.405 9.423 9.865 1.00 91.19 93 PRO A CA 1
ATOM 779 C C . PRO A 1 93 ? 10.898 9.244 10.106 1.00 91.19 93 PRO A C 1
ATOM 781 O O . PRO A 1 93 ? 10.459 8.163 10.486 1.00 91.19 93 PRO A O 1
ATOM 784 N N . VAL A 1 94 ? 10.090 10.251 9.757 1.00 91.25 94 VAL A N 1
ATOM 785 C CA . VAL A 1 94 ? 8.622 10.220 9.903 1.00 91.25 94 VAL A CA 1
ATOM 786 C C . VAL A 1 94 ? 7.962 9.154 9.019 1.00 91.25 94 VAL A C 1
ATOM 788 O O . VAL A 1 94 ? 6.926 8.600 9.380 1.00 91.25 94 VAL A O 1
ATOM 791 N N . MET A 1 95 ? 8.531 8.868 7.844 1.00 88.88 95 MET A N 1
ATOM 792 C CA . MET A 1 95 ? 8.013 7.819 6.959 1.00 88.88 95 MET A CA 1
ATOM 793 C C . MET A 1 95 ? 8.411 6.438 7.465 1.00 88.88 95 MET A C 1
ATOM 795 O O . MET A 1 95 ? 7.588 5.528 7.478 1.00 88.88 95 MET A O 1
ATOM 799 N N . THR A 1 96 ? 9.647 6.301 7.936 1.00 90.00 96 THR A N 1
ATOM 800 C CA . THR A 1 96 ? 10.176 5.050 8.481 1.00 90.00 96 THR A CA 1
ATOM 801 C C . THR A 1 96 ? 9.377 4.559 9.689 1.00 90.00 96 THR A C 1
ATOM 803 O O . THR A 1 96 ? 9.088 3.370 9.774 1.00 90.00 96 THR A O 1
ATOM 806 N N . GLU A 1 97 ? 8.936 5.459 10.571 1.00 91.31 97 GLU A N 1
ATOM 807 C CA . GLU A 1 97 ? 8.084 5.120 11.725 1.00 91.31 97 GLU A CA 1
ATOM 808 C C . GLU A 1 97 ? 6.697 4.584 11.338 1.00 91.31 97 GLU A C 1
ATOM 810 O O . GLU A 1 97 ? 6.078 3.849 12.106 1.00 91.31 97 GLU A O 1
ATOM 815 N N . LYS A 1 98 ? 6.197 4.929 10.146 1.00 91.88 98 LYS A N 1
ATOM 816 C CA . LYS A 1 98 ? 4.878 4.497 9.656 1.00 91.88 98 LYS A CA 1
ATOM 817 C C . LYS A 1 98 ? 4.922 3.157 8.920 1.00 91.88 98 LYS A C 1
ATOM 819 O O . LYS A 1 98 ? 3.866 2.580 8.662 1.00 91.88 98 LYS A O 1
ATOM 824 N N . ILE A 1 99 ? 6.109 2.667 8.560 1.00 92.00 99 ILE A N 1
ATOM 825 C CA . ILE A 1 99 ? 6.275 1.436 7.784 1.00 92.00 99 ILE A CA 1
ATOM 826 C C . ILE A 1 99 ? 6.446 0.252 8.731 1.00 92.00 99 ILE A C 1
ATOM 828 O O . ILE A 1 99 ? 7.428 0.139 9.462 1.00 92.00 99 ILE A O 1
ATOM 832 N N . ILE A 1 100 ? 5.492 -0.675 8.672 1.00 90.88 100 ILE A N 1
ATOM 833 C CA . ILE A 1 100 ? 5.513 -1.906 9.460 1.00 90.88 100 ILE A CA 1
ATOM 834 C C . ILE A 1 100 ? 6.043 -3.032 8.576 1.00 90.88 100 ILE A C 1
ATOM 836 O O . ILE A 1 100 ? 5.389 -3.460 7.627 1.00 90.88 100 ILE A O 1
ATOM 840 N N . VAL A 1 101 ? 7.235 -3.531 8.898 1.00 90.56 101 VAL A N 1
ATOM 841 C CA . VAL A 1 101 ? 7.849 -4.641 8.163 1.00 90.56 101 VAL A CA 1
ATOM 842 C C . VAL A 1 101 ? 7.430 -5.961 8.791 1.00 90.56 101 VAL A C 1
ATOM 844 O O . VAL A 1 101 ? 7.877 -6.322 9.879 1.00 90.56 101 VAL A O 1
ATOM 847 N N . ILE A 1 102 ? 6.589 -6.700 8.077 1.00 88.94 102 ILE A N 1
ATOM 848 C CA . ILE A 1 102 ? 6.070 -7.992 8.516 1.00 88.94 102 ILE A CA 1
ATOM 849 C C . ILE A 1 102 ? 6.819 -9.096 7.766 1.00 88.94 102 ILE A C 1
ATOM 851 O O . ILE A 1 102 ? 6.790 -9.159 6.539 1.00 88.94 102 ILE A O 1
ATOM 855 N N . LYS A 1 103 ? 7.495 -9.989 8.495 1.00 84.12 103 LYS A N 1
ATOM 856 C CA . LYS A 1 103 ? 8.064 -11.204 7.894 1.00 84.12 103 LYS A CA 1
ATOM 857 C C . LYS A 1 103 ? 6.929 -12.177 7.576 1.00 84.12 103 LYS A C 1
ATOM 859 O O . LYS A 1 103 ? 6.065 -12.401 8.425 1.00 84.12 103 LYS A O 1
ATOM 864 N N . LYS A 1 104 ? 6.945 -12.763 6.376 1.00 79.81 104 LYS A N 1
ATOM 865 C CA . LYS A 1 104 ? 5.966 -13.778 5.973 1.00 79.81 104 LYS A CA 1
ATOM 866 C C . LYS A 1 104 ? 6.061 -14.990 6.907 1.00 79.81 104 LYS A C 1
ATOM 868 O O . LYS A 1 104 ? 7.150 -15.520 7.113 1.00 79.81 104 LYS A O 1
ATOM 873 N N . GLY A 1 105 ? 4.938 -15.400 7.489 1.00 80.56 105 GLY A N 1
ATOM 874 C CA . GLY A 1 105 ? 4.875 -16.512 8.438 1.00 80.56 105 GLY A CA 1
ATOM 875 C C . GLY A 1 105 ? 3.599 -16.492 9.276 1.00 80.56 105 GLY A C 1
ATOM 876 O O . GLY A 1 105 ? 2.643 -15.794 8.946 1.00 80.56 105 GLY A O 1
ATOM 877 N N . SER A 1 106 ? 3.590 -17.226 10.391 1.00 78.12 106 SER A N 1
ATOM 878 C CA . SER A 1 106 ? 2.406 -17.374 11.257 1.00 78.12 106 SER A CA 1
ATOM 879 C C . SER A 1 106 ? 1.871 -16.051 11.817 1.00 78.12 106 SER A C 1
ATOM 881 O O . SER A 1 106 ? 0.685 -15.937 12.100 1.00 78.12 106 SER A O 1
ATOM 883 N N . GLN A 1 107 ? 2.739 -15.046 11.964 1.00 82.31 107 GLN A N 1
ATOM 884 C CA . GLN A 1 107 ? 2.389 -13.763 12.574 1.00 82.31 107 GLN A CA 1
ATOM 885 C C . GLN A 1 107 ? 1.824 -12.745 11.577 1.00 82.31 107 GLN A C 1
ATOM 887 O O . GLN A 1 107 ? 1.340 -11.701 12.007 1.00 82.31 107 GLN A O 1
ATOM 892 N N . THR A 1 108 ? 1.883 -13.007 10.264 1.00 86.94 108 THR A N 1
ATOM 893 C CA . THR A 1 108 ? 1.501 -12.015 9.248 1.00 86.94 108 THR A CA 1
ATOM 894 C C . THR A 1 108 ? 0.048 -11.583 9.393 1.00 86.94 108 THR A C 1
ATOM 896 O O . THR A 1 108 ? -0.229 -10.389 9.502 1.00 86.94 108 THR A O 1
ATOM 899 N N . SER A 1 109 ? -0.865 -12.550 9.471 1.00 90.31 109 SER A N 1
ATOM 900 C CA . SER A 1 109 ? -2.290 -12.289 9.677 1.00 90.31 109 SER A CA 1
ATOM 901 C C . SER A 1 109 ? -2.542 -11.576 11.003 1.00 90.31 109 SER A C 1
ATOM 903 O O . SER A 1 109 ? -3.216 -10.553 11.028 1.00 90.31 109 SER A O 1
ATOM 905 N N . ALA A 1 110 ? -1.932 -12.043 12.096 1.00 93.19 110 ALA A N 1
ATOM 906 C CA . ALA A 1 110 ? -2.088 -11.436 13.415 1.00 93.19 110 ALA A CA 1
ATOM 907 C C . ALA A 1 110 ? -1.677 -9.951 13.434 1.00 93.19 110 ALA A C 1
ATOM 909 O O . ALA A 1 110 ? -2.390 -9.126 14.001 1.00 93.19 110 ALA A O 1
ATOM 910 N N . SER A 1 111 ? -0.563 -9.587 12.790 1.00 93.50 111 SER A N 1
ATOM 911 C CA . SER A 1 111 ? -0.108 -8.193 12.689 1.00 93.50 111 SER A CA 1
ATOM 912 C C . SER A 1 111 ? -1.017 -7.322 11.814 1.00 93.50 111 SER A C 1
ATOM 914 O O . SER A 1 111 ? -1.263 -6.162 12.152 1.00 93.50 111 SER A O 1
ATOM 916 N N . LEU A 1 112 ? -1.546 -7.857 10.709 1.00 94.62 112 LEU A N 1
ATOM 917 C CA . LEU A 1 112 ? -2.486 -7.129 9.847 1.00 94.62 112 LEU A CA 1
ATOM 918 C C . LEU A 1 112 ? -3.835 -6.913 10.545 1.00 94.62 112 LEU A C 1
ATOM 920 O O . LEU A 1 112 ? -4.353 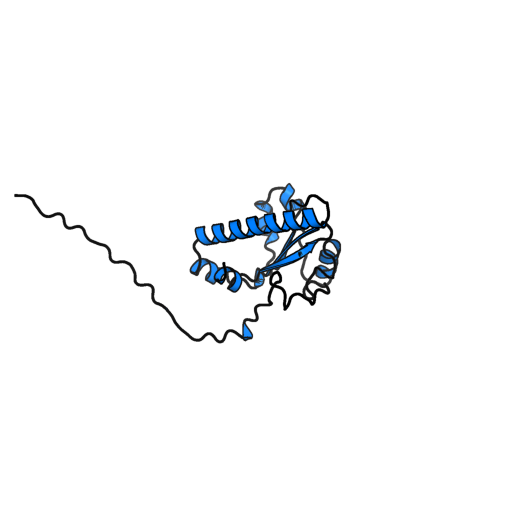-5.795 10.551 1.00 94.62 112 LEU A O 1
ATOM 924 N N . LEU A 1 113 ? -4.346 -7.940 11.227 1.00 95.06 113 LEU A N 1
ATOM 925 C CA . LEU A 1 113 ? -5.611 -7.904 11.967 1.00 95.06 113 LEU A CA 1
ATOM 926 C C . LEU A 1 113 ? -5.588 -6.965 13.184 1.00 95.06 113 LEU A C 1
ATOM 928 O O . LEU A 1 113 ? -6.641 -6.576 13.692 1.00 95.06 113 LEU A O 1
ATOM 932 N N . GLN A 1 114 ? -4.411 -6.537 13.658 1.00 95.94 114 GLN A N 1
ATOM 933 C CA . GLN A 1 114 ? -4.324 -5.441 14.634 1.00 95.94 114 GLN A CA 1
ATOM 934 C C . GLN A 1 114 ? -4.857 -4.126 14.047 1.00 95.94 114 GLN A C 1
ATOM 936 O O . GLN A 1 114 ? -5.500 -3.357 14.762 1.00 95.94 114 GLN A O 1
ATOM 941 N N . HIS A 1 115 ? -4.667 -3.905 12.745 1.00 95.50 115 HIS A N 1
ATOM 942 C CA . HIS A 1 115 ? -4.924 -2.634 12.067 1.00 95.50 115 HIS A CA 1
ATOM 943 C C . HIS A 1 115 ? -6.153 -2.657 11.150 1.00 95.50 115 HIS A C 1
ATOM 945 O O . HIS A 1 115 ? -6.712 -1.599 10.851 1.00 95.50 115 HIS A O 1
ATOM 951 N N . ILE A 1 116 ? -6.563 -3.837 10.688 1.00 94.94 116 ILE A N 1
ATOM 952 C CA . ILE A 1 116 ? -7.622 -4.039 9.694 1.00 94.94 116 ILE A CA 1
ATOM 953 C C . ILE A 1 116 ? -8.613 -5.054 10.268 1.00 94.94 116 ILE A C 1
ATOM 955 O O . ILE A 1 116 ? -8.194 -6.047 10.862 1.00 94.94 116 ILE A O 1
ATOM 959 N N . ASP A 1 117 ? -9.912 -4.787 10.153 1.00 93.94 117 ASP A N 1
ATOM 960 C CA . ASP A 1 117 ? -10.932 -5.759 10.552 1.00 93.94 117 ASP A CA 1
ATOM 961 C C . ASP A 1 117 ? -10.980 -6.929 9.558 1.00 93.94 117 ASP A C 1
ATOM 963 O O . ASP A 1 117 ? -10.667 -6.780 8.377 1.00 93.94 117 ASP A O 1
ATOM 967 N N . SER A 1 118 ? -11.343 -8.117 10.045 1.00 92.56 118 SER A N 1
ATOM 968 C CA . SER A 1 118 ? -11.292 -9.357 9.256 1.00 92.56 118 SER A CA 1
ATOM 969 C C . SER A 1 118 ? -12.147 -9.289 7.986 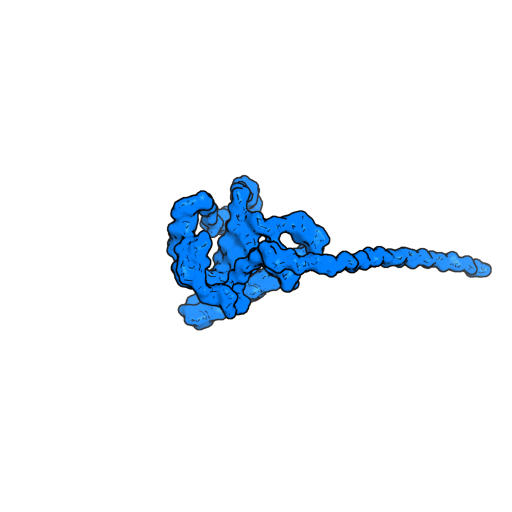1.00 92.56 118 SER A C 1
ATOM 971 O O . SER A 1 118 ? -11.747 -9.782 6.936 1.00 92.56 118 SER A O 1
ATOM 973 N N . ASP A 1 119 ? -13.313 -8.656 8.048 1.00 89.75 119 ASP A N 1
ATOM 974 C CA . ASP A 1 119 ? -14.243 -8.484 6.927 1.00 89.75 119 ASP A CA 1
ATOM 975 C C . ASP A 1 119 ? -13.746 -7.510 5.845 1.00 89.75 119 ASP A C 1
ATOM 977 O O . ASP A 1 119 ? -14.200 -7.577 4.701 1.00 89.75 119 ASP A O 1
ATOM 981 N N . HIS A 1 120 ? -12.772 -6.665 6.182 1.00 87.44 120 HIS A N 1
ATOM 982 C CA . HIS A 1 120 ? -12.081 -5.747 5.278 1.00 87.44 120 HIS A CA 1
ATOM 983 C C . HIS A 1 120 ? -10.710 -6.260 4.822 1.00 87.44 120 HIS A C 1
ATOM 985 O O . HIS A 1 120 ? -9.936 -5.494 4.247 1.00 87.44 120 HIS A O 1
ATOM 991 N N . LEU A 1 121 ? -10.384 -7.527 5.091 1.00 89.19 121 LEU A N 1
ATOM 992 C CA . LEU A 1 121 ? -9.120 -8.140 4.705 1.00 89.19 121 LEU A CA 1
ATOM 993 C C . LEU A 1 121 ? -9.370 -9.426 3.890 1.00 89.19 121 LEU A C 1
ATOM 995 O O . LEU A 1 121 ? -10.219 -10.240 4.269 1.00 89.19 121 LEU A O 1
ATOM 999 N N . PRO A 1 122 ? -8.634 -9.666 2.789 1.00 86.69 122 PRO A N 1
ATOM 1000 C CA . PRO A 1 122 ? -8.756 -10.910 2.036 1.00 86.69 122 PRO A CA 1
ATOM 1001 C C . PRO A 1 122 ? -8.340 -12.140 2.856 1.00 86.69 122 PRO A C 1
ATOM 1003 O O . PRO A 1 122 ? -7.447 -12.066 3.706 1.00 86.69 122 PRO A O 1
ATOM 1006 N N . ASN A 1 123 ? -8.915 -13.301 2.528 1.00 86.62 123 ASN A N 1
ATOM 1007 C CA . ASN A 1 123 ? -8.606 -14.577 3.191 1.00 86.62 123 ASN A CA 1
ATOM 1008 C C . ASN A 1 123 ? -7.107 -14.936 3.140 1.00 86.62 123 ASN A C 1
ATOM 1010 O O . ASN A 1 123 ? -6.559 -15.464 4.102 1.00 86.62 123 ASN A O 1
ATOM 1014 N N . GLU A 1 124 ? -6.417 -14.597 2.047 1.00 84.31 124 GLU A N 1
ATOM 1015 C CA . GLU A 1 124 ? -4.968 -14.813 1.878 1.00 84.31 124 GLU A CA 1
ATOM 1016 C C . GLU A 1 124 ? -4.095 -14.042 2.884 1.00 84.31 124 GLU A C 1
ATOM 1018 O O . GLU A 1 124 ? -2.979 -14.466 3.182 1.00 84.31 124 GLU A O 1
ATOM 1023 N N . TYR A 1 125 ? -4.616 -12.954 3.456 1.00 88.50 125 TYR A N 1
ATOM 1024 C CA . TYR A 1 125 ? -3.970 -12.181 4.518 1.00 88.50 125 TYR A CA 1
ATOM 1025 C C . TYR A 1 125 ? -4.551 -12.498 5.910 1.00 88.50 125 TYR A C 1
ATOM 1027 O O . TYR A 1 125 ? -4.181 -11.862 6.896 1.00 88.50 125 TYR A O 1
ATOM 1035 N N . GLY A 1 126 ? -5.417 -13.514 6.008 1.00 88.81 126 GLY A N 1
ATOM 1036 C CA . GLY A 1 126 ? -6.030 -13.984 7.252 1.00 88.81 126 GLY A CA 1
ATOM 1037 C C . GLY A 1 126 ? -7.328 -13.279 7.641 1.00 88.81 126 GLY A C 1
ATOM 1038 O O . GLY A 1 126 ? -7.727 -13.379 8.798 1.00 88.81 126 GLY A O 1
ATOM 1039 N N . GLY A 1 127 ? -7.961 -12.559 6.712 1.00 90.38 127 GLY A N 1
ATOM 1040 C CA . GLY A 1 127 ? -9.310 -12.034 6.903 1.00 90.38 127 GLY A CA 1
ATOM 1041 C C . GLY A 1 127 ? -10.410 -13.027 6.523 1.00 90.38 127 GLY A C 1
ATOM 1042 O O . GLY A 1 127 ? -10.178 -14.227 6.388 1.00 90.38 127 GLY A O 1
ATOM 1043 N N . SER A 1 128 ? -11.617 -12.498 6.353 1.00 89.62 128 SER A N 1
ATOM 1044 C CA . SER A 1 128 ? -12.855 -13.225 6.052 1.00 89.62 128 SER A CA 1
ATOM 1045 C C . SER A 1 128 ? -13.647 -12.587 4.905 1.00 89.62 128 SER A C 1
ATOM 1047 O O . SER A 1 128 ? -14.828 -12.894 4.719 1.00 89.62 128 SER A O 1
ATOM 1049 N N . CYS A 1 129 ? -13.045 -11.647 4.168 1.00 81.69 129 CYS A N 1
ATOM 1050 C CA . CYS A 1 129 ? -13.716 -10.966 3.070 1.00 81.69 129 CYS A CA 1
ATOM 1051 C C . CYS A 1 129 ? -13.944 -11.925 1.888 1.00 81.69 129 CYS A C 1
ATOM 1053 O O . CYS A 1 129 ? -13.003 -12.299 1.186 1.00 81.69 129 CYS A O 1
ATOM 1055 N N . ASN A 1 130 ? -15.211 -12.289 1.652 1.00 64.56 130 ASN A N 1
ATOM 1056 C CA . ASN A 1 130 ? -15.635 -13.203 0.579 1.00 64.56 130 ASN A CA 1
ATOM 1057 C C . ASN A 1 130 ? -16.406 -12.503 -0.559 1.00 64.56 130 ASN A C 1
ATOM 1059 O O . ASN A 1 130 ? -16.652 -13.102 -1.600 1.00 64.56 130 ASN A O 1
ATOM 1063 N N . SER A 1 131 ? -16.802 -11.239 -0.380 1.00 55.69 131 SER A N 1
ATOM 1064 C CA . SER A 1 131 ? -17.632 -10.468 -1.323 1.00 55.69 131 SER A CA 1
ATOM 1065 C C . SER A 1 131 ? -16.847 -9.836 -2.478 1.00 55.69 131 SER A C 1
ATOM 1067 O O . SER A 1 131 ? -17.422 -9.146 -3.321 1.00 55.69 131 SER A O 1
ATOM 1069 N N . CYS A 1 132 ? -15.535 -10.064 -2.543 1.00 54.91 132 CYS A N 1
ATOM 1070 C CA . CYS A 1 132 ? -14.658 -9.333 -3.449 1.00 54.91 132 CYS A CA 1
ATOM 1071 C C . CYS A 1 132 ? -14.464 -9.934 -4.843 1.00 54.91 132 CYS A C 1
ATOM 1073 O O . CYS A 1 132 ? -13.814 -9.320 -5.683 1.00 54.91 132 CYS A O 1
ATOM 1075 N N . SER A 1 133 ? -15.069 -11.084 -5.130 1.00 49.62 133 SER A N 1
ATOM 1076 C CA . SER A 1 133 ? -15.074 -11.663 -6.479 1.00 49.62 133 SER A CA 1
ATOM 1077 C C . SER A 1 133 ? -16.031 -10.940 -7.442 1.00 49.62 133 SER A C 1
ATOM 1079 O O . SER A 1 133 ? -15.938 -11.141 -8.649 1.00 49.62 133 SER A O 1
ATOM 1081 N N . THR A 1 134 ? -16.955 -10.119 -6.926 1.00 43.03 134 THR A N 1
ATOM 1082 C CA . THR A 1 134 ? -18.119 -9.602 -7.677 1.00 43.03 134 THR A CA 1
ATOM 1083 C C . THR A 1 134 ? -18.298 -8.080 -7.614 1.00 43.03 134 THR A C 1
ATOM 1085 O O . THR A 1 134 ? -19.208 -7.549 -8.247 1.00 43.03 134 THR A O 1
ATOM 1088 N N . GLY A 1 135 ? -17.455 -7.360 -6.865 1.00 45.50 135 GLY A N 1
ATOM 1089 C CA . GLY A 1 135 ? -17.519 -5.901 -6.727 1.00 45.50 135 GLY A CA 1
ATOM 1090 C C . GLY A 1 135 ? -16.484 -5.181 -7.594 1.00 45.50 135 GLY A C 1
ATOM 1091 O O . GLY A 1 135 ? -15.332 -5.596 -7.661 1.00 45.50 135 GLY A O 1
ATOM 1092 N N . SER A 1 136 ? -16.856 -4.046 -8.194 1.00 46.69 136 SER A N 1
ATOM 1093 C CA . SER A 1 136 ? -15.966 -3.206 -9.021 1.00 46.69 136 SER A CA 1
ATOM 1094 C C . SER A 1 136 ? -14.768 -2.593 -8.273 1.00 46.69 136 SER A C 1
ATOM 1096 O O . SER A 1 136 ? -13.905 -1.984 -8.900 1.00 46.69 136 SER A O 1
ATOM 1098 N N . ASN A 1 137 ? -14.723 -2.731 -6.943 1.00 45.88 137 ASN A N 1
ATOM 1099 C CA . ASN A 1 137 ? -13.757 -2.098 -6.038 1.00 45.88 137 ASN A CA 1
ATOM 1100 C C . ASN A 1 137 ? -12.908 -3.130 -5.279 1.00 45.88 137 ASN A C 1
ATOM 1102 O O . ASN A 1 137 ? -12.560 -2.903 -4.124 1.00 45.88 137 ASN A O 1
ATOM 1106 N N . CYS A 1 138 ? -12.643 -4.284 -5.885 1.00 54.31 138 CYS A N 1
ATOM 1107 C CA . CYS A 1 138 ? -11.879 -5.360 -5.268 1.00 54.31 138 CYS A CA 1
ATOM 1108 C C . CYS A 1 138 ? -10.796 -5.883 -6.213 1.00 54.31 138 CYS A C 1
ATOM 1110 O O . CYS A 1 138 ? -10.919 -5.792 -7.434 1.00 54.31 138 CYS A O 1
ATOM 1112 N N . ILE A 1 139 ? -9.741 -6.466 -5.637 1.00 50.59 139 ILE A N 1
ATOM 1113 C CA . ILE A 1 139 ? -8.711 -7.189 -6.387 1.00 50.59 139 ILE A CA 1
ATOM 1114 C C . ILE A 1 139 ? -9.373 -8.425 -6.999 1.00 50.59 139 ILE A C 1
ATOM 1116 O O . ILE A 1 139 ? -9.660 -9.386 -6.285 1.00 50.59 139 ILE A O 1
ATOM 1120 N N . SER A 1 140 ? -9.599 -8.437 -8.314 1.00 43.09 140 SER A N 1
ATOM 1121 C CA . SER A 1 140 ? -9.769 -9.713 -9.004 1.00 43.09 140 SER A CA 1
ATOM 1122 C C . SER A 1 140 ? -8.446 -10.461 -8.875 1.00 43.09 140 SER A C 1
ATOM 1124 O O . SER A 1 140 ? -7.405 -9.926 -9.264 1.00 43.09 140 SER A O 1
ATOM 1126 N N . VAL A 1 141 ? -8.460 -11.679 -8.335 1.00 42.31 141 VAL A N 1
ATOM 1127 C CA . VAL A 1 141 ? -7.315 -12.584 -8.471 1.00 42.31 141 VAL A CA 1
ATOM 1128 C C . VAL A 1 141 ? -7.124 -12.798 -9.972 1.00 42.31 141 VAL A C 1
ATOM 1130 O O . VAL A 1 141 ? -7.923 -13.487 -10.597 1.00 42.31 141 VAL A O 1
ATOM 1133 N N . TYR A 1 142 ? -6.137 -12.134 -10.575 1.00 42.06 142 TYR A N 1
ATOM 1134 C CA . TYR A 1 142 ? -5.803 -12.376 -11.972 1.00 42.06 142 TYR A CA 1
ATOM 1135 C C . TYR A 1 142 ? -5.127 -13.747 -12.044 1.00 42.06 142 TYR A C 1
ATOM 1137 O O . TYR A 1 142 ? -4.008 -13.926 -11.560 1.00 42.06 142 TYR A O 1
ATOM 1145 N N . ASP A 1 143 ? -5.850 -14.727 -12.575 1.00 43.03 143 ASP A N 1
ATOM 1146 C CA . ASP A 1 143 ? -5.368 -16.088 -12.769 1.00 43.03 143 ASP A CA 1
ATOM 1147 C C . ASP A 1 143 ? -4.677 -16.192 -14.135 1.00 43.03 143 ASP A C 1
ATOM 1149 O O . ASP A 1 143 ? -5.331 -16.277 -15.174 1.00 43.03 143 ASP A O 1
ATOM 1153 N N . TRP A 1 144 ? -3.340 -16.182 -14.121 1.00 37.53 144 TRP A N 1
ATOM 1154 C CA . TRP A 1 144 ? -2.497 -16.367 -15.312 1.00 37.53 144 TRP A CA 1
ATOM 1155 C C . TRP A 1 144 ? -2.727 -17.720 -16.002 1.00 37.53 144 TRP A C 1
ATOM 1157 O O . TRP A 1 144 ? -2.354 -17.875 -17.159 1.00 37.53 144 TRP A O 1
ATOM 1167 N N . SER A 1 145 ? -3.338 -18.698 -15.325 1.00 40.81 145 SER A N 1
ATOM 1168 C CA . SER A 1 145 ? -3.576 -20.039 -15.877 1.00 40.81 145 SER A CA 1
ATOM 1169 C C . SER A 1 145 ? -4.629 -20.054 -16.992 1.00 40.81 145 SER A C 1
ATOM 1171 O O . SER A 1 145 ? -4.727 -21.039 -17.717 1.00 40.81 145 SER A O 1
ATOM 1173 N N . ASN A 1 146 ? -5.416 -18.980 -17.125 1.00 37.56 146 ASN A N 1
ATOM 1174 C CA . ASN A 1 146 ? -6.501 -18.864 -18.103 1.00 37.56 146 ASN A CA 1
ATOM 1175 C C . ASN A 1 146 ? -6.188 -17.922 -19.276 1.00 37.56 146 ASN A C 1
ATOM 1177 O O . ASN A 1 146 ? -7.052 -17.715 -20.129 1.00 37.56 146 ASN A O 1
ATOM 1181 N N . ASP A 1 147 ? -4.981 -17.355 -19.347 1.00 40.88 147 ASP A N 1
ATOM 1182 C CA . ASP A 1 147 ? -4.582 -16.484 -20.454 1.00 40.88 147 ASP A CA 1
ATOM 1183 C C . ASP A 1 147 ? -4.050 -17.322 -21.629 1.00 40.88 147 ASP A C 1
ATOM 1185 O O . ASP A 1 147 ? -2.850 -17.408 -21.876 1.00 40.88 147 ASP A O 1
ATOM 1189 N N . ASN A 1 148 ? -4.967 -17.981 -22.343 1.00 42.31 148 ASN A N 1
ATOM 1190 C CA . ASN A 1 148 ? -4.723 -18.454 -23.706 1.00 42.31 148 ASN A CA 1
ATOM 1191 C C . ASN A 1 148 ? -5.027 -17.295 -24.664 1.00 42.31 148 ASN A C 1
ATOM 1193 O O . ASN A 1 148 ? -6.074 -17.276 -25.313 1.00 42.31 148 ASN A O 1
ATOM 1197 N N . THR A 1 149 ? -4.151 -16.295 -24.714 1.00 43.25 149 THR A N 1
ATOM 1198 C CA . THR A 1 149 ? -4.160 -15.312 -25.800 1.00 43.25 149 THR A CA 1
ATOM 1199 C C . THR A 1 149 ? -2.998 -15.606 -26.739 1.00 43.25 149 THR A C 1
ATOM 1201 O O . THR A 1 149 ? -1.900 -15.071 -26.614 1.00 43.25 149 THR A O 1
ATOM 1204 N N . ASP A 1 150 ? -3.265 -16.510 -27.681 1.00 42.00 150 ASP A N 1
ATOM 1205 C CA . ASP A 1 150 ? -2.503 -16.611 -28.921 1.00 42.00 150 ASP A CA 1
ATOM 1206 C C . ASP A 1 150 ? -2.606 -15.283 -29.698 1.00 42.00 150 ASP A C 1
ATOM 1208 O O . ASP A 1 150 ? -3.697 -14.744 -29.885 1.00 42.00 150 ASP A O 1
ATOM 1212 N N . ASP A 1 151 ? -1.441 -14.799 -30.134 1.00 45.16 151 ASP A N 1
ATOM 1213 C CA . ASP A 1 151 ? -1.147 -13.922 -31.275 1.00 45.16 151 ASP A CA 1
ATOM 1214 C C . ASP A 1 151 ? -2.052 -12.713 -31.591 1.00 45.16 151 ASP A C 1
ATOM 1216 O O . ASP A 1 151 ? -3.179 -12.823 -32.075 1.00 45.16 151 ASP A O 1
ATOM 1220 N N . LYS A 1 152 ? -1.431 -11.526 -31.575 1.00 31.42 152 LYS A N 1
ATOM 1221 C CA . LYS A 1 152 ? -0.851 -10.944 -32.803 1.00 31.42 152 LYS A CA 1
ATOM 1222 C C . LYS A 1 152 ? 0.090 -9.788 -32.462 1.00 31.42 152 LYS A C 1
ATOM 1224 O O . LYS A 1 152 ? -0.292 -8.820 -31.813 1.00 31.42 152 LYS A O 1
ATOM 1229 N N . GLN A 1 153 ? 1.335 -9.934 -32.903 1.00 38.75 153 GLN A N 1
ATOM 123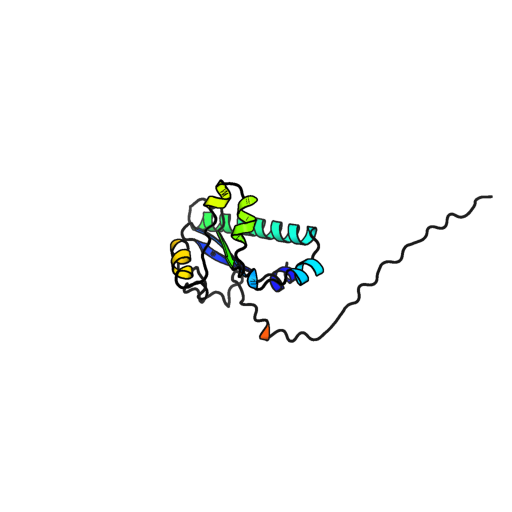0 C CA . GLN A 1 153 ? 2.316 -8.862 -33.009 1.00 38.75 153 GLN A CA 1
ATOM 1231 C C . GLN A 1 153 ? 1.791 -7.832 -34.020 1.00 38.75 153 GLN A C 1
ATOM 1233 O O . GLN A 1 153 ? 1.585 -8.175 -35.181 1.00 38.75 153 GLN A O 1
ATOM 1238 N N . GLU A 1 154 ? 1.564 -6.593 -33.592 1.00 30.45 154 GLU A N 1
ATOM 1239 C CA . GLU A 1 154 ? 1.561 -5.453 -34.509 1.00 30.45 154 GLU A CA 1
ATOM 1240 C C . GLU A 1 154 ? 2.959 -4.835 -34.445 1.00 30.45 154 GLU A C 1
ATOM 1242 O O . GLU A 1 154 ? 3.387 -4.310 -33.414 1.00 30.45 154 GLU A O 1
ATOM 1247 N N . GLU A 1 155 ? 3.702 -5.014 -35.537 1.00 33.03 155 GLU A N 1
ATOM 1248 C CA . GLU A 1 155 ? 4.963 -4.338 -35.816 1.00 33.03 155 GLU A CA 1
ATOM 1249 C C . GLU A 1 155 ? 4.707 -2.827 -35.856 1.00 33.03 155 GLU A C 1
ATOM 1251 O O . GLU A 1 155 ? 3.883 -2.339 -36.627 1.00 33.03 155 GLU A O 1
ATOM 1256 N N . HIS A 1 156 ? 5.400 -2.080 -34.999 1.00 30.95 156 HIS A N 1
ATOM 1257 C CA . HIS A 1 156 ? 5.453 -0.628 -35.097 1.00 30.95 156 HIS A CA 1
ATOM 1258 C C . HIS A 1 156 ? 6.464 -0.266 -36.192 1.00 30.95 156 HIS A C 1
ATOM 1260 O O . HIS A 1 156 ? 7.665 -0.458 -36.005 1.00 30.95 156 HIS A O 1
ATOM 1266 N N . GLU A 1 157 ? 5.974 0.242 -37.324 1.00 33.22 157 GLU A N 1
ATOM 1267 C CA . GLU A 1 157 ? 6.792 0.888 -38.355 1.00 33.22 157 GLU A CA 1
ATOM 1268 C C . GLU A 1 157 ? 7.512 2.118 -37.764 1.00 33.22 157 GLU A C 1
ATOM 1270 O O . GLU A 1 157 ? 6.893 2.976 -37.124 1.00 33.22 157 GLU A O 1
ATOM 1275 N N . GLU A 1 158 ? 8.833 2.186 -37.956 1.00 30.06 158 GLU A N 1
ATOM 1276 C CA . GLU A 1 158 ? 9.656 3.363 -37.661 1.00 30.06 158 GLU A CA 1
ATOM 1277 C C . GLU A 1 158 ? 9.296 4.517 -38.619 1.00 30.06 158 GLU A C 1
ATOM 1279 O O . GLU A 1 158 ? 9.133 4.283 -39.817 1.00 30.06 158 GLU A O 1
ATOM 1284 N N . PRO A 1 159 ? 9.187 5.772 -38.149 1.00 33.78 159 PRO A N 1
ATOM 1285 C CA . PRO A 1 159 ? 8.933 6.901 -39.037 1.00 33.78 159 PRO A CA 1
ATOM 1286 C C . PRO A 1 159 ? 10.189 7.301 -39.832 1.00 33.78 159 PRO A C 1
ATOM 1288 O O . PRO A 1 159 ? 11.240 7.577 -39.254 1.00 33.78 159 PRO A O 1
ATOM 1291 N N . GLU A 1 160 ? 10.038 7.377 -41.159 1.00 32.19 160 GLU A N 1
ATOM 1292 C CA . GLU A 1 160 ? 11.040 7.845 -42.125 1.00 32.19 160 GLU A CA 1
ATOM 1293 C C . GLU A 1 160 ? 11.503 9.293 -41.846 1.00 32.19 160 GLU A C 1
ATOM 1295 O O . GLU A 1 160 ? 10.697 10.217 -41.694 1.00 32.19 160 GLU A O 1
ATOM 1300 N N . GLU A 1 161 ? 12.824 9.506 -41.826 1.00 31.98 161 GLU A N 1
ATOM 1301 C CA . GLU A 1 161 ? 13.451 10.830 -41.831 1.00 31.98 161 GLU A CA 1
ATOM 1302 C C . GLU A 1 161 ? 13.198 11.543 -43.171 1.00 31.98 161 GLU A C 1
ATOM 1304 O O . GLU A 1 161 ? 13.669 11.120 -44.226 1.00 31.98 161 GLU A O 1
ATOM 1309 N N . HIS A 1 162 ? 12.505 12.684 -43.142 1.00 32.00 162 HIS A N 1
ATOM 1310 C CA . HIS A 1 162 ? 12.419 13.572 -44.301 1.00 32.00 162 HIS A CA 1
ATOM 1311 C C . HIS A 1 162 ? 13.685 14.438 -44.423 1.00 32.00 162 HIS A C 1
ATOM 1313 O O . HIS A 1 162 ? 13.818 15.483 -43.780 1.00 32.00 162 HIS A O 1
ATOM 1319 N N . GLU A 1 163 ? 14.590 14.033 -45.316 1.00 34.16 163 GLU A N 1
ATOM 1320 C CA . GLU A 1 163 ? 15.658 14.870 -45.876 1.00 34.16 163 GLU A CA 1
ATOM 1321 C C . GLU A 1 163 ? 15.064 16.108 -46.581 1.00 34.16 163 GLU A C 1
ATOM 1323 O O . GLU A 1 163 ? 14.429 16.014 -47.634 1.00 34.16 163 GLU A O 1
ATOM 1328 N N . GLN A 1 164 ? 15.300 17.305 -46.037 1.00 36.69 164 GLN A N 1
ATOM 1329 C CA . GLN A 1 164 ? 15.084 18.560 -46.762 1.00 36.69 164 GLN A CA 1
ATOM 1330 C C . GLN A 1 164 ? 16.302 18.876 -47.637 1.00 36.69 164 GLN A C 1
ATOM 1332 O O . GLN A 1 164 ? 17.293 19.448 -47.181 1.00 36.69 164 GLN A O 1
ATOM 1337 N N . GLN A 1 165 ? 16.202 18.556 -48.928 1.00 35.38 165 GLN A N 1
ATOM 1338 C CA . GLN A 1 165 ? 17.098 19.082 -49.956 1.00 35.38 165 GLN A CA 1
ATOM 1339 C C . GLN A 1 165 ? 16.823 20.576 -50.191 1.00 35.38 165 GLN A C 1
ATOM 1341 O O . GLN A 1 165 ? 15.761 20.971 -50.675 1.00 35.38 165 GLN A O 1
ATOM 1346 N N . LYS A 1 166 ? 17.814 21.419 -49.886 1.00 40.91 166 LYS A N 1
ATOM 1347 C CA . LYS A 1 166 ? 17.867 22.822 -50.315 1.00 40.91 166 LYS A CA 1
ATOM 1348 C C . LYS A 1 166 ? 18.342 22.875 -51.772 1.00 40.91 166 LYS A C 1
ATOM 1350 O O . LYS A 1 166 ? 19.449 22.440 -52.080 1.00 40.91 166 LYS A O 1
ATOM 1355 N N . LYS A 1 167 ? 17.497 23.396 -52.662 1.00 36.47 167 LYS A N 1
ATOM 1356 C CA . LYS A 1 167 ? 17.795 23.646 -54.083 1.00 36.47 167 LYS A CA 1
ATOM 1357 C C . LYS A 1 167 ? 18.664 24.918 -54.228 1.00 36.47 167 LYS A C 1
ATOM 1359 O O . LYS A 1 167 ? 18.491 25.819 -53.407 1.00 36.47 167 LYS A O 1
ATOM 1364 N N . PRO A 1 168 ? 19.570 25.029 -55.221 1.00 37.56 168 PRO A N 1
ATOM 1365 C CA . PRO A 1 168 ? 20.352 26.246 -55.453 1.00 37.56 168 PRO A CA 1
ATOM 1366 C C . PRO A 1 168 ? 19.510 27.301 -56.187 1.00 37.56 168 PRO A C 1
ATOM 1368 O O . PRO A 1 168 ? 18.766 26.948 -57.104 1.00 37.56 168 PRO A O 1
ATOM 1371 N N . GLU A 1 169 ? 19.640 28.569 -55.797 1.00 47.69 169 GLU A N 1
ATOM 1372 C CA . GLU A 1 169 ? 19.175 29.717 -56.587 1.00 47.69 169 GLU A CA 1
ATOM 1373 C C . GLU A 1 169 ? 20.302 30.196 -57.518 1.00 47.69 169 GLU A C 1
ATOM 1375 O O . GLU A 1 169 ? 21.481 30.101 -57.166 1.00 47.69 169 GLU A O 1
ATOM 1380 N N . GLU A 1 170 ? 19.892 30.620 -58.717 1.00 41.88 170 GLU A N 1
ATOM 1381 C CA . GLU A 1 170 ? 20.701 31.148 -59.829 1.00 41.88 170 GLU A CA 1
ATOM 1382 C C . GLU A 1 170 ? 21.458 32.443 -59.498 1.00 41.88 170 GLU A C 1
ATOM 1384 O O . GLU A 1 170 ? 20.934 33.272 -58.718 1.00 41.88 170 GLU A O 1
#

pLDDT: mean 75.09, std 20.88, range [30.06, 95.94]